Protein AF-A0A2T2R481-F1 (afdb_monomer)

Structure (mmCIF, N/CA/C/O backbone):
data_AF-A0A2T2R481-F1
#
_entry.id   AF-A0A2T2R481-F1
#
loop_
_atom_site.group_PDB
_atom_site.id
_atom_site.type_symbol
_atom_site.label_atom_id
_atom_site.label_alt_id
_atom_site.label_comp_id
_atom_site.label_asym_id
_atom_site.label_entity_id
_atom_site.label_seq_id
_atom_site.pdbx_PDB_ins_code
_atom_site.Cartn_x
_atom_site.Cartn_y
_atom_site.Cartn_z
_atom_site.occupancy
_atom_site.B_iso_or_equiv
_atom_site.auth_seq_id
_atom_site.auth_comp_id
_atom_site.auth_asym_id
_atom_site.auth_atom_id
_atom_site.pdbx_PDB_model_num
ATOM 1 N N . GLU A 1 1 ? -8.459 -6.739 -3.360 1.00 77.81 1 GLU A N 1
ATOM 2 C CA . GLU A 1 1 ? -7.842 -5.515 -2.809 1.00 77.81 1 GLU A CA 1
ATOM 3 C C . GLU A 1 1 ? -6.648 -5.966 -1.975 1.00 77.81 1 GLU A C 1
ATOM 5 O O . GLU A 1 1 ? -6.710 -7.104 -1.549 1.00 77.81 1 GLU A O 1
ATOM 10 N N . ILE A 1 2 ? -5.551 -5.208 -1.840 1.00 91.81 2 ILE A N 1
ATOM 11 C CA . ILE A 1 2 ? -4.351 -5.700 -1.111 1.00 91.81 2 ILE A CA 1
ATOM 12 C C . ILE A 1 2 ? -4.245 -5.104 0.299 1.00 91.81 2 ILE A C 1
ATOM 14 O O . ILE A 1 2 ? -3.726 -5.756 1.194 1.00 91.81 2 ILE A O 1
ATOM 18 N N . ALA A 1 3 ? -4.702 -3.869 0.502 1.00 92.50 3 ALA A N 1
ATOM 19 C CA . ALA A 1 3 ? -4.791 -3.278 1.833 1.00 92.50 3 ALA A CA 1
ATOM 20 C C . ALA A 1 3 ? -6.166 -3.600 2.426 1.00 92.50 3 ALA A C 1
ATOM 22 O O . ALA A 1 3 ? -7.151 -3.527 1.692 1.00 92.50 3 ALA A O 1
ATOM 23 N N . ASP A 1 4 ? -6.226 -3.918 3.719 1.00 91.25 4 ASP A N 1
ATOM 24 C CA . ASP A 1 4 ? -7.502 -4.162 4.411 1.00 91.25 4 ASP A CA 1
ATOM 25 C C . ASP A 1 4 ? -8.326 -2.874 4.567 1.00 91.25 4 ASP A C 1
ATOM 27 O O . ASP A 1 4 ? -9.547 -2.885 4.436 1.00 91.25 4 ASP A O 1
ATOM 31 N N . GLU A 1 5 ? -7.646 -1.753 4.826 1.00 90.06 5 GLU A N 1
ATOM 32 C CA . GLU A 1 5 ? -8.236 -0.414 4.883 1.00 90.06 5 GLU A CA 1
ATOM 33 C C . GLU A 1 5 ? -7.439 0.513 3.948 1.00 90.06 5 GLU A C 1
ATOM 35 O O . GLU A 1 5 ? -6.323 0.935 4.283 1.00 90.06 5 GLU A O 1
ATOM 40 N N . PRO A 1 6 ? -7.949 0.808 2.741 1.00 89.25 6 PRO A N 1
ATOM 41 C CA . PRO A 1 6 ? -7.269 1.682 1.800 1.00 89.25 6 PRO A CA 1
ATOM 42 C C . PRO A 1 6 ? -7.321 3.138 2.271 1.00 89.25 6 PRO A C 1
ATOM 44 O O . PRO A 1 6 ? -8.282 3.601 2.880 1.00 89.25 6 PRO A O 1
ATOM 47 N N . PHE A 1 7 ? -6.300 3.9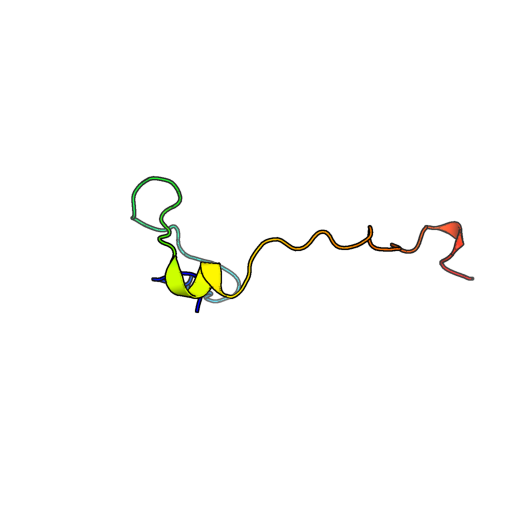15 1.913 1.00 91.31 7 PHE A N 1
ATOM 48 C CA . PHE A 1 7 ? -6.298 5.344 2.202 1.00 91.31 7 PHE A CA 1
ATOM 49 C C . PHE A 1 7 ? -7.393 6.080 1.421 1.00 91.31 7 PHE A C 1
ATOM 51 O O . PHE A 1 7 ? -7.410 6.067 0.18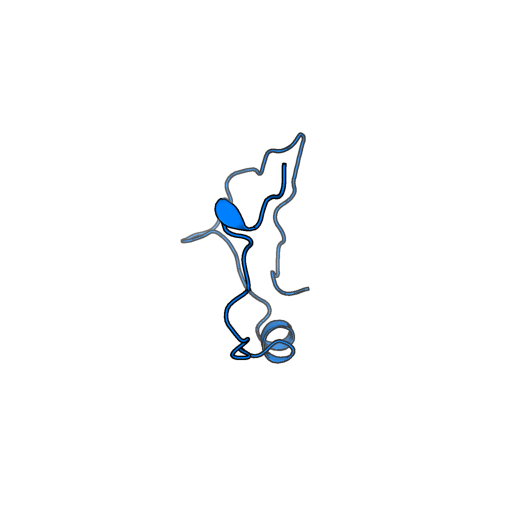7 1.00 91.31 7 PHE A O 1
ATOM 58 N N . ALA A 1 8 ? -8.259 6.790 2.143 1.00 91.12 8 ALA A N 1
ATOM 59 C CA . ALA A 1 8 ? -9.179 7.747 1.551 1.00 91.12 8 ALA A CA 1
ATOM 60 C C . ALA A 1 8 ? -8.405 8.989 1.082 1.00 91.12 8 ALA A C 1
ATOM 62 O O . ALA A 1 8 ? -7.670 9.606 1.854 1.00 91.12 8 ALA A O 1
ATOM 63 N N . VAL A 1 9 ? -8.556 9.336 -0.200 1.00 94.31 9 VAL A N 1
ATOM 64 C CA . VAL A 1 9 ? -7.966 10.545 -0.784 1.00 94.31 9 VAL A CA 1
ATOM 65 C C . VAL A 1 9 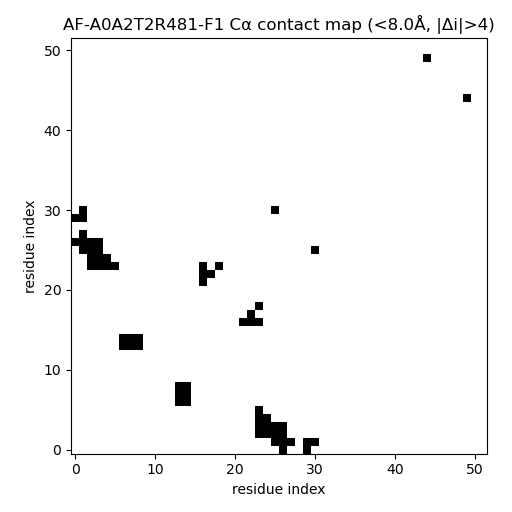? -9.043 11.616 -0.890 1.00 94.31 9 VAL A C 1
ATOM 67 O O . VAL A 1 9 ? -10.008 11.453 -1.639 1.00 94.31 9 VAL A O 1
ATOM 70 N N . GLU A 1 10 ? -8.843 12.729 -0.194 1.00 95.50 10 GLU A N 1
ATOM 71 C CA . GLU A 1 10 ? -9.763 13.866 -0.147 1.00 95.50 10 GLU A CA 1
ATOM 72 C C . GLU A 1 10 ? -9.024 15.139 -0.569 1.00 95.50 10 GLU A C 1
ATOM 74 O O . GLU A 1 10 ? -7.975 15.479 -0.027 1.00 95.50 10 GLU A O 1
ATOM 79 N N . ASP A 1 11 ? -9.525 15.813 -1.611 1.00 95.94 11 ASP A N 1
ATOM 80 C CA . ASP A 1 11 ? -8.939 17.042 -2.173 1.00 95.94 11 ASP A CA 1
ATOM 81 C C . ASP A 1 11 ? -7.430 16.959 -2.501 1.00 95.94 11 ASP A C 1
ATOM 83 O O . ASP A 1 11 ? -6.706 17.954 -2.486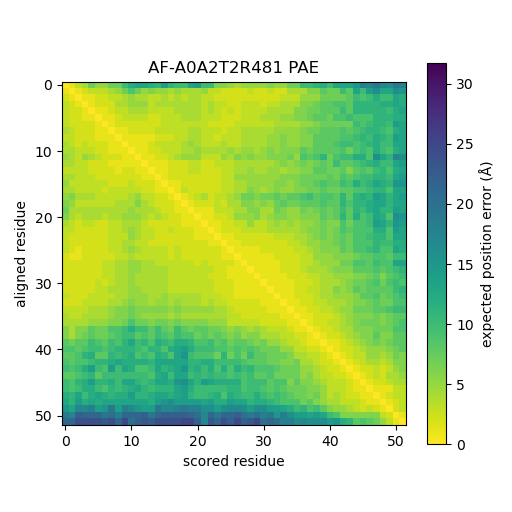 1.00 95.94 11 ASP A O 1
ATOM 87 N N . GLY A 1 12 ? -6.944 15.759 -2.839 1.00 96.31 12 GLY A N 1
ATOM 88 C CA . GLY A 1 12 ? -5.533 15.501 -3.153 1.00 96.31 12 GLY A CA 1
ATOM 89 C C . GLY A 1 12 ? -4.643 15.250 -1.932 1.00 96.31 12 GLY A C 1
ATOM 90 O O . GLY A 1 12 ? -3.424 15.152 -2.083 1.00 96.31 12 GLY A O 1
ATOM 91 N N . TYR A 1 13 ? -5.239 15.116 -0.751 1.00 96.25 13 TYR A N 1
ATOM 92 C CA . TYR A 1 13 ? -4.577 14.785 0.504 1.00 96.25 13 TYR A CA 1
ATOM 93 C C . TYR A 1 13 ? -5.096 13.459 1.057 1.00 96.25 13 TYR A C 1
ATOM 95 O O . TYR A 1 13 ? -6.116 12.935 0.620 1.00 96.25 13 TYR A O 1
ATOM 103 N N . VAL A 1 14 ? -4.353 12.909 2.009 1.00 94.69 14 VAL A N 1
ATOM 104 C CA . VAL A 1 14 ? -4.716 11.710 2.764 1.00 94.69 14 VAL A CA 1
ATOM 105 C C . VAL A 1 14 ? -4.534 12.043 4.236 1.00 94.69 14 VAL A C 1
ATOM 107 O O . VAL A 1 14 ? -3.515 12.635 4.610 1.00 94.69 14 VAL A O 1
ATOM 110 N N . ASP A 1 15 ? -5.506 11.667 5.058 1.00 92.56 15 ASP A N 1
ATOM 111 C CA . ASP A 1 15 ? -5.397 11.810 6.504 1.00 92.56 15 ASP A CA 1
ATOM 112 C C . ASP A 1 15 ? -4.367 10.847 7.090 1.00 92.56 15 ASP A C 1
ATOM 114 O O . ASP A 1 15 ? -4.171 9.724 6.622 1.00 92.56 15 ASP A O 1
ATOM 118 N N . LEU A 1 16 ? -3.692 11.288 8.152 1.00 92.31 16 LEU A N 1
ATOM 119 C CA . LEU A 1 16 ? -2.718 10.441 8.826 1.00 92.31 16 LEU A CA 1
ATOM 120 C C . LEU A 1 16 ? -3.428 9.266 9.514 1.00 92.31 16 LEU A C 1
ATOM 122 O O . LEU A 1 16 ? -4.341 9.496 10.313 1.00 92.31 16 LEU A O 1
ATOM 126 N N . PRO A 1 17 ? -2.987 8.020 9.271 1.00 91.31 17 PRO A N 1
ATOM 127 C CA . PRO A 1 17 ? -3.602 6.866 9.900 1.00 91.31 17 PRO A CA 1
ATOM 128 C C . PRO A 1 17 ? -3.341 6.873 11.411 1.00 91.31 17 PRO A C 1
ATOM 130 O O . PRO A 1 17 ? -2.236 7.152 11.876 1.00 91.31 17 PRO A O 1
ATOM 133 N N . GLY A 1 18 ? -4.377 6.553 12.191 1.00 90.12 18 GLY A N 1
ATOM 134 C CA . GLY A 1 18 ? -4.308 6.504 13.659 1.00 90.12 18 GLY A CA 1
ATOM 135 C C . GLY A 1 18 ? -3.769 5.187 14.230 1.00 90.12 18 GLY A C 1
ATOM 136 O O . GLY A 1 18 ? -3.614 5.064 15.445 1.00 90.12 18 GLY A O 1
ATOM 137 N N . GLY A 1 19 ? -3.523 4.195 13.371 1.00 89.88 19 GLY A N 1
ATOM 138 C CA . GLY A 1 19 ? -3.003 2.884 13.750 1.00 89.88 19 GLY A CA 1
ATOM 139 C C . GLY A 1 19 ? -1.506 2.900 14.091 1.00 89.88 19 GLY A C 1
ATOM 140 O O . GLY A 1 19 ? -0.789 3.849 13.771 1.00 89.88 19 GLY A O 1
ATOM 141 N N . PRO A 1 20 ? -1.000 1.848 14.752 1.00 93.12 20 PRO A N 1
ATOM 142 C CA . PRO A 1 20 ? 0.416 1.732 15.081 1.00 93.12 20 PRO A CA 1
ATOM 143 C C . PRO A 1 20 ? 1.295 1.555 13.831 1.00 93.12 20 PRO A C 1
ATOM 145 O O . PRO A 1 20 ? 0.866 1.057 12.792 1.00 93.12 20 PRO A O 1
ATOM 148 N N . GLY A 1 21 ? 2.580 1.900 13.956 1.00 92.75 21 GLY A N 1
ATOM 149 C CA . GLY A 1 21 ? 3.562 1.679 12.893 1.00 92.75 21 GLY A CA 1
ATOM 150 C C . GLY A 1 21 ? 3.288 2.537 11.657 1.00 92.75 21 GLY A C 1
ATOM 151 O O . GLY A 1 21 ? 3.264 3.760 11.756 1.00 92.75 21 GLY A O 1
ATOM 152 N N . LEU A 1 22 ? 3.129 1.890 10.496 1.00 91.69 22 LEU A N 1
ATOM 153 C CA . LEU A 1 22 ? 2.759 2.562 9.243 1.00 91.69 22 LEU A CA 1
ATOM 154 C C . LEU A 1 22 ? 1.251 2.84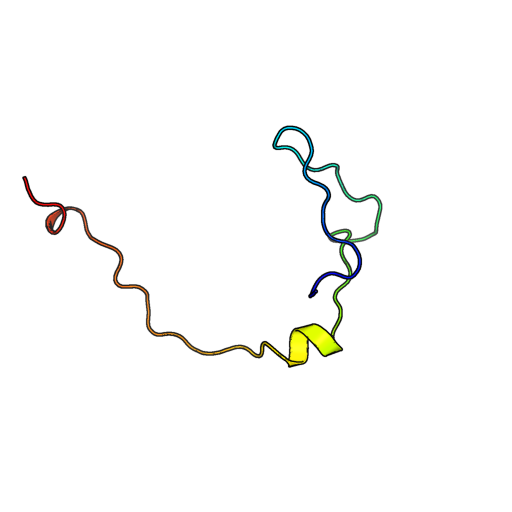5 9.144 1.00 91.69 22 LEU A C 1
ATOM 156 O O . LEU A 1 22 ? 0.843 3.570 8.241 1.00 91.69 22 LEU A O 1
ATOM 160 N N . GLY A 1 23 ? 0.443 2.292 10.057 1.00 92.38 23 GLY A N 1
ATOM 161 C CA . GLY A 1 23 ? -1.003 2.496 10.080 1.00 92.38 23 GLY A CA 1
ATOM 162 C C . GLY A 1 23 ? -1.747 1.840 8.913 1.00 92.38 23 GLY A C 1
ATOM 163 O O . GLY A 1 23 ? -2.745 2.391 8.463 1.00 92.38 23 GLY A O 1
ATOM 164 N N . ILE A 1 24 ? -1.243 0.707 8.414 1.00 92.69 24 ILE A N 1
ATOM 165 C CA . ILE A 1 24 ? -1.841 -0.091 7.339 1.00 92.69 24 ILE A CA 1
ATOM 166 C C . ILE A 1 24 ? -1.688 -1.581 7.657 1.00 92.69 24 ILE A C 1
ATOM 168 O O . ILE A 1 24 ? -0.637 -1.994 8.154 1.00 92.69 24 ILE A O 1
ATOM 172 N N . ASP A 1 25 ? -2.713 -2.355 7.319 1.00 93.62 25 ASP A N 1
ATOM 173 C CA . ASP A 1 25 ? -2.731 -3.816 7.360 1.00 93.62 25 ASP A CA 1
ATOM 174 C C . ASP A 1 25 ? -2.939 -4.365 5.934 1.00 93.62 25 ASP A C 1
ATOM 176 O O . ASP A 1 25 ? -3.495 -3.680 5.064 1.00 93.62 25 ASP A O 1
ATOM 180 N N . LEU A 1 26 ? -2.399 -5.556 5.669 1.00 93.56 26 LEU A N 1
ATOM 181 C CA . LEU A 1 26 ? -2.378 -6.174 4.343 1.00 93.56 26 LEU A CA 1
ATOM 182 C C . LEU A 1 26 ? -3.158 -7.490 4.342 1.00 93.56 26 LEU A C 1
ATOM 184 O O . LEU A 1 26 ? -2.921 -8.357 5.185 1.00 93.56 26 LEU A O 1
ATOM 188 N N . ASP A 1 27 ? -3.968 -7.676 3.303 1.00 95.44 27 ASP A N 1
ATOM 189 C CA . ASP A 1 27 ? -4.578 -8.958 2.970 1.00 95.44 27 ASP A CA 1
ATOM 190 C C . ASP A 1 27 ? -3.510 -9.870 2.341 1.00 95.44 27 ASP A C 1
ATOM 192 O O . ASP A 1 27 ? -3.128 -9.733 1.172 1.00 95.44 27 ASP A O 1
ATOM 196 N N . GLU A 1 28 ? -2.996 -10.798 3.146 1.00 95.19 28 GLU A N 1
ATOM 197 C CA . GLU A 1 28 ? -1.952 -11.751 2.754 1.00 95.19 28 GLU A CA 1
ATOM 198 C C . GLU A 1 28 ? -2.416 -12.726 1.658 1.00 95.19 28 GLU A C 1
ATOM 200 O O . GLU A 1 28 ? -1.616 -13.108 0.796 1.00 95.19 28 GLU A O 1
ATOM 205 N N . ASP A 1 29 ? -3.698 -13.107 1.651 1.00 95.81 29 ASP A N 1
ATOM 206 C CA . ASP A 1 29 ? -4.249 -14.010 0.637 1.00 95.81 29 ASP A CA 1
ATOM 207 C C . ASP A 1 29 ? -4.297 -13.293 -0.719 1.00 95.81 29 ASP A C 1
ATOM 209 O O . ASP A 1 29 ? -3.837 -13.835 -1.731 1.00 95.81 29 ASP A O 1
ATOM 213 N N . ALA A 1 30 ? -4.753 -12.037 -0.732 1.00 94.94 30 ALA A N 1
ATOM 214 C CA . ALA A 1 30 ? -4.734 -11.209 -1.932 1.00 94.94 30 ALA A CA 1
ATOM 215 C C . ALA A 1 30 ? -3.303 -10.899 -2.394 1.00 94.94 30 ALA A C 1
ATOM 217 O O . ALA A 1 30 ? -3.028 -10.905 -3.597 1.00 94.94 30 ALA A O 1
ATOM 218 N N . LEU A 1 31 ? -2.367 -10.652 -1.472 1.00 94.31 31 LEU A N 1
ATOM 219 C CA . LEU A 1 31 ? -0.963 -10.405 -1.808 1.00 94.31 31 LEU A CA 1
ATOM 220 C C . LEU A 1 31 ? -0.311 -11.631 -2.469 1.00 94.31 31 LEU A C 1
ATOM 222 O O . LEU A 1 31 ? 0.470 -11.480 -3.416 1.00 94.31 31 LEU A O 1
ATOM 226 N N . ALA A 1 32 ? -0.660 -12.841 -2.024 1.00 95.06 32 ALA A N 1
ATOM 227 C CA . ALA A 1 32 ? -0.146 -14.090 -2.582 1.00 95.06 32 ALA A CA 1
ATOM 228 C C . ALA A 1 32 ? -0.522 -14.297 -4.063 1.00 95.06 32 ALA A C 1
ATOM 230 O O . ALA A 1 32 ? 0.216 -14.966 -4.795 1.00 95.06 32 ALA A O 1
ATOM 231 N N . GLU A 1 33 ? -1.614 -13.689 -4.538 1.00 96.25 33 GLU A N 1
ATOM 232 C CA . GLU A 1 33 ? -1.996 -13.696 -5.958 1.00 96.25 33 GLU A CA 1
ATOM 233 C C . GLU A 1 33 ? -1.048 -12.856 -6.841 1.00 96.25 33 GLU A C 1
ATOM 235 O O . GLU A 1 33 ? -0.929 -13.098 -8.051 1.00 96.25 33 GLU A O 1
ATOM 240 N N . TYR A 1 34 ? -0.308 -11.912 -6.244 1.00 93.56 34 TYR A N 1
ATOM 241 C CA . TYR A 1 34 ? 0.620 -10.998 -6.922 1.00 93.56 34 TYR A CA 1
ATOM 242 C C . TYR A 1 34 ? 2.065 -11.166 -6.420 1.00 93.56 34 TYR A C 1
ATOM 244 O O . TYR A 1 34 ? 2.672 -10.212 -5.925 1.00 93.56 34 TYR A O 1
ATOM 252 N N . PRO A 1 35 ? 2.673 -12.358 -6.579 1.00 93.06 35 PRO A N 1
ATOM 253 C CA . PRO A 1 35 ? 4.027 -12.594 -6.108 1.00 93.06 35 PRO A CA 1
ATOM 254 C C . PRO A 1 35 ? 5.027 -11.731 -6.876 1.00 93.06 35 PRO A C 1
ATOM 256 O O . PRO A 1 35 ? 4.816 -11.382 -8.043 1.00 93.06 35 PRO A O 1
ATOM 259 N N . TYR A 1 36 ? 6.164 -11.452 -6.240 1.00 93.44 36 TYR A N 1
ATOM 260 C CA . TYR A 1 36 ? 7.264 -10.738 -6.876 1.00 93.44 36 TYR A CA 1
ATOM 261 C C . TYR A 1 36 ? 7.666 -11.391 -8.207 1.00 93.44 36 TYR A C 1
ATOM 263 O O . TYR A 1 36 ? 7.918 -12.596 -8.287 1.00 93.44 36 TYR A O 1
ATOM 271 N N . ARG A 1 37 ? 7.773 -10.568 -9.254 1.00 93.50 37 ARG A N 1
ATOM 272 C CA . ARG A 1 37 ? 8.276 -10.959 -10.573 1.00 93.50 37 ARG A CA 1
ATOM 273 C C . ARG A 1 37 ? 9.415 -10.029 -10.942 1.00 93.50 37 ARG A C 1
ATOM 275 O O . ARG A 1 37 ? 9.251 -8.812 -10.950 1.00 93.50 37 ARG A O 1
ATOM 282 N N . GLN A 1 38 ? 10.570 -10.606 -11.252 1.00 93.69 38 GLN A N 1
ATOM 283 C CA . GLN A 1 38 ? 11.694 -9.824 -11.733 1.00 93.69 38 GLN A CA 1
ATOM 284 C C . GLN A 1 38 ? 11.396 -9.339 -13.154 1.00 93.69 38 GLN A C 1
ATOM 286 O O . GLN A 1 38 ? 11.482 -10.100 -14.116 1.00 93.69 38 GLN A O 1
ATOM 291 N N . GLU A 1 39 ? 11.036 -8.066 -13.276 1.00 91.69 39 GLU A N 1
ATOM 292 C CA . GLU A 1 39 ? 10.887 -7.410 -14.569 1.00 91.69 39 GLU A CA 1
ATOM 293 C C . GLU A 1 39 ? 12.243 -6.894 -15.074 1.00 91.69 39 GLU A C 1
ATOM 295 O O . GLU A 1 39 ? 13.102 -6.504 -14.271 1.00 91.69 39 GLU A O 1
ATOM 300 N N . PRO A 1 40 ? 12.469 -6.872 -16.401 1.00 92.69 40 PRO A N 1
ATOM 301 C CA . PRO A 1 40 ? 13.638 -6.205 -16.950 1.00 92.69 40 PRO A CA 1
ATOM 302 C C . PRO A 1 40 ? 13.611 -4.712 -16.578 1.00 92.69 40 PRO A C 1
ATOM 3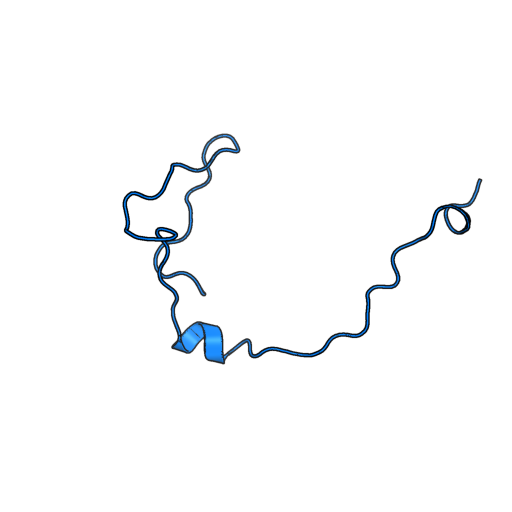04 O O . PRO A 1 40 ? 12.532 -4.118 -16.485 1.00 92.69 40 PRO A O 1
ATOM 307 N N . PRO A 1 41 ? 14.779 -4.067 -16.395 1.00 90.62 41 PRO A N 1
ATOM 308 C CA . PRO A 1 41 ? 14.838 -2.631 -16.163 1.00 90.62 41 PRO A CA 1
ATOM 309 C C . PRO A 1 41 ? 14.069 -1.873 -17.247 1.00 90.62 41 PRO A C 1
ATOM 311 O O . PRO A 1 41 ? 14.218 -2.151 -18.439 1.00 90.62 41 PRO A O 1
ATOM 314 N N . ARG A 1 42 ? 13.258 -0.893 -16.836 1.00 88.31 42 ARG A N 1
ATOM 315 C CA . ARG A 1 42 ? 12.551 -0.029 -17.785 1.00 88.31 42 ARG A CA 1
ATOM 316 C C . ARG A 1 42 ? 13.571 0.701 -18.654 1.00 88.31 42 ARG A C 1
ATOM 318 O O . ARG A 1 42 ? 14.513 1.298 -18.135 1.00 88.31 42 ARG A O 1
ATOM 325 N N . ASN A 1 43 ? 13.350 0.698 -19.967 1.00 89.94 43 ASN A N 1
ATOM 326 C CA . ASN A 1 43 ? 14.115 1.539 -20.878 1.00 89.94 43 ASN A CA 1
ATOM 327 C C . ASN A 1 43 ? 13.575 2.977 -20.801 1.00 89.94 43 ASN A C 1
ATOM 329 O O . ASN A 1 43 ? 12.711 3.378 -21.579 1.00 89.94 43 ASN A O 1
ATOM 333 N N . VAL A 1 44 ? 14.002 3.710 -19.771 1.00 91.38 44 VAL A N 1
ATOM 334 C CA . VAL A 1 44 ? 13.649 5.122 -19.597 1.00 91.38 44 VAL A CA 1
ATOM 335 C C . VAL A 1 44 ? 14.417 5.936 -20.633 1.00 91.38 44 VAL A C 1
ATOM 337 O O . VAL A 1 44 ? 15.644 5.844 -20.687 1.00 91.38 44 VAL A O 1
ATOM 340 N N . ARG A 1 45 ? 13.689 6.745 -21.413 1.00 90.56 45 ARG A N 1
ATOM 341 C CA . ARG A 1 45 ? 14.283 7.658 -22.394 1.00 90.56 45 ARG A CA 1
ATOM 342 C C . ARG A 1 45 ? 15.333 8.541 -21.732 1.00 90.56 45 ARG A C 1
ATOM 344 O O . ARG A 1 45 ? 15.109 9.125 -20.669 1.00 90.56 45 ARG A O 1
ATOM 351 N N . ARG A 1 46 ? 16.489 8.632 -22.369 1.00 89.62 46 ARG A N 1
ATOM 352 C CA . ARG A 1 46 ? 17.586 9.518 -22.003 1.00 89.62 46 ARG A CA 1
ATOM 353 C C . ARG A 1 46 ? 17.466 10.825 -22.768 1.00 89.62 46 ARG A C 1
ATOM 355 O O . ARG A 1 46 ? 16.911 10.879 -23.856 1.00 89.62 46 ARG A O 1
ATOM 362 N N . TYR A 1 47 ? 18.097 11.863 -22.226 1.00 89.00 47 TYR A N 1
ATOM 363 C CA . TYR A 1 47 ? 18.125 13.204 -22.815 1.00 89.00 47 TYR A CA 1
ATOM 364 C C . TYR A 1 47 ? 18.467 13.237 -24.320 1.00 89.00 47 TYR A C 1
ATOM 366 O O . TYR A 1 47 ? 17.908 14.038 -25.047 1.00 89.00 47 TYR A O 1
ATOM 374 N N . HIS A 1 48 ? 19.354 12.363 -24.805 1.00 90.06 48 HIS A N 1
ATOM 375 C CA . HIS A 1 48 ? 19.758 12.322 -26.219 1.00 90.06 48 HIS A CA 1
ATOM 376 C C . HIS A 1 48 ? 18.801 11.534 -27.134 1.00 90.06 48 HIS A C 1
ATOM 378 O O . HIS A 1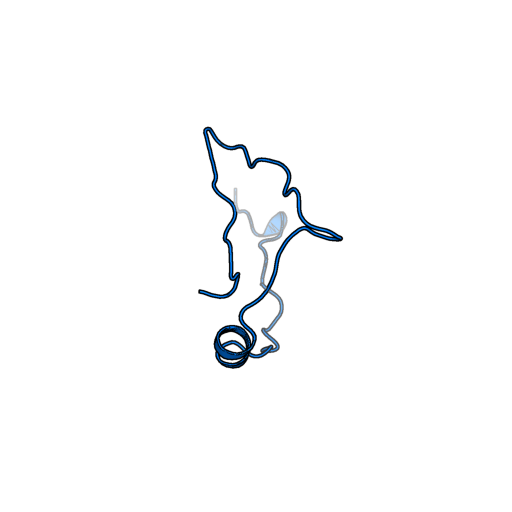 48 ? 19.017 11.492 -28.342 1.00 90.06 48 HIS A O 1
ATOM 384 N N . GLU A 1 49 ? 17.793 10.870 -26.567 1.00 92.38 49 GLU A N 1
ATOM 385 C CA . GLU A 1 49 ? 16.740 10.131 -27.279 1.00 92.38 49 GLU A CA 1
ATOM 386 C C . GLU A 1 49 ? 15.460 10.975 -27.433 1.00 92.38 49 GLU A C 1
ATOM 388 O O . GLU A 1 49 ? 14.564 10.627 -28.202 1.00 92.38 49 GLU A O 1
ATOM 393 N N . GLU A 1 50 ? 15.380 12.093 -26.709 1.00 86.81 50 GLU A N 1
ATOM 394 C CA . GLU A 1 50 ? 14.400 13.158 -26.899 1.00 86.81 50 GLU A CA 1
ATOM 395 C C . GLU A 1 50 ? 14.859 13.944 -28.146 1.00 86.81 50 GLU A C 1
ATOM 397 O O . GLU A 1 50 ? 15.808 14.721 -28.076 1.00 86.81 50 GLU A O 1
ATOM 402 N N . GLY A 1 51 ? 14.297 13.651 -29.325 1.00 83.12 51 GLY A N 1
ATOM 403 C CA . GLY A 1 51 ?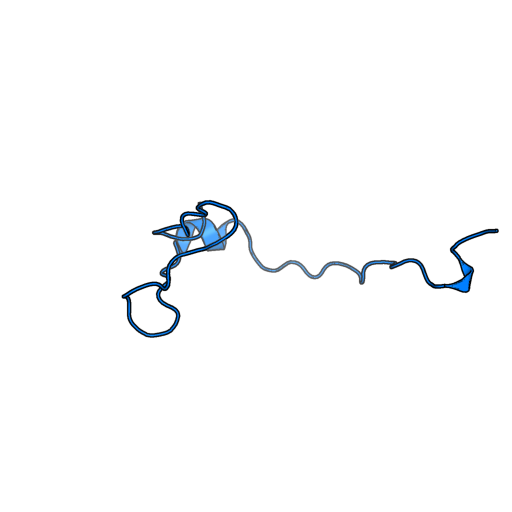 14.643 14.337 -30.584 1.00 83.12 51 GLY A CA 1
ATOM 404 C C . GLY A 1 51 ? 14.464 15.872 -30.537 1.00 83.12 51 GLY A C 1
ATOM 405 O O . GLY A 1 51 ? 14.022 16.397 -29.517 1.00 83.12 51 GLY A O 1
ATOM 406 N N . PRO A 1 52 ? 14.813 16.609 -31.615 1.00 70.94 52 PRO A N 1
ATOM 407 C CA . PRO A 1 52 ? 14.646 18.066 -31.668 1.00 70.94 52 PRO A CA 1
ATOM 408 C C . PRO A 1 52 ? 13.196 18.529 -31.480 1.00 70.94 52 PRO A C 1
ATOM 410 O O . PRO A 1 52 ? 12.270 17.776 -31.866 1.00 70.94 52 PRO A O 1
#

Solvent-accessible surface area (backbone atoms only — not comparable to full-atom values): 3736 Å² total; per-residue (Å²): 115,49,50,74,65,71,84,64,74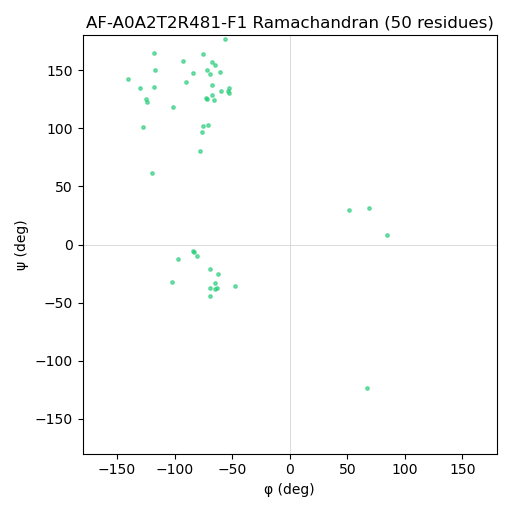,55,99,90,42,64,78,82,61,90,50,75,90,88,34,73,55,69,36,63,72,54,42,64,78,64,63,93,70,94,69,79,81,79,88,71,84,49,82,88,69,59,71,135

Radius of gyration: 18.19 Å; Cα contacts (8 Å, |Δi|>4): 31; chains: 1; bounding box: 30×32×47 Å

Secondary structure (DSSP, 8-state):
--BSSPPPEETTEEPPP-SSTTS--B-HHHHHTS----PPPP-PPPTTTS--

Nearest PDB structures (foldseek):
  3fcp-assembly1_C  TM=8.049E-01  e=1.078E-01  Klebsiella pneumoniae subsp. pneumoniae MGH 78578
  5xd8-assembly1_B  TM=6.802E-01  e=1.324E+00  Vibrio sp. EJY3
  3dip-assembly1_A  TM=6.364E-01  e=3.056E+00  unidentified

Mean predicted aligned error: 6.08 Å

pLDDT: mean 91.64, std 4.34, range [70.94, 96.31]

Sequence (52 aa):
EIADEPFAVEDGYVDLPGGPGLGIDLDEDALAEYPYRQEPPRNVRRYHEEGP

Foldseek 3Di:
DFWPDDFDADPNDTDQAPDPDNNTDTDPVVVVVPDDDDDDDDPDDDPVNPDD